Protein AF-A0A1C5GGV4-F1 (afdb_monomer_lite)

Foldseek 3Di:
DDALLVLCVVLVNPSVPDDPVVSVVRRPDDPVRSVVVSVVSVVCVVCVVVVVVVVVVVD

Radius of gyration: 14.5 Å; chains: 1; bounding box: 36×17×38 Å

Secondary structure (DSSP, 8-state):
---HHHHHHHTT--GGGS-HHHHHHHHT--HHHHHHHHHHHHHHHHHHHHHHHHHHTT-

Sequence (59 aa):
MHDPLDALRSAGCPVDQLSAAQCEVLAALTEAETAVLVALQQRLRDAEGDVLAHNLKLL

Structure (mmCIF, N/CA/C/O backbone):
data_AF-A0A1C5GGV4-F1
#
_entry.id   AF-A0A1C5GGV4-F1
#
loop_
_atom_site.group_PDB
_atom_site.id
_atom_site.type_symbol
_atom_site.label_atom_id
_atom_site.label_alt_id
_atom_site.label_comp_id
_atom_site.label_asym_id
_atom_site.label_entity_id
_atom_site.label_seq_id
_atom_site.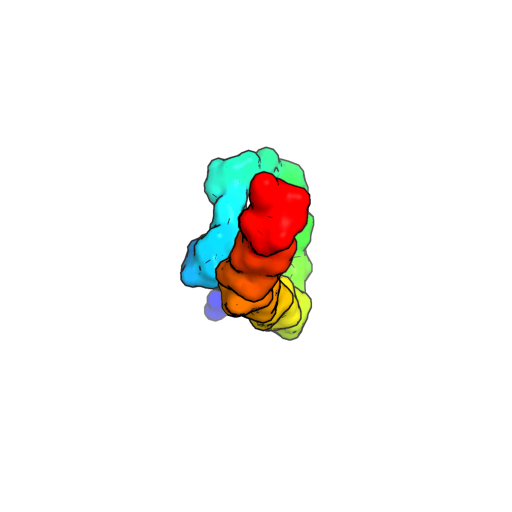pdbx_PDB_ins_code
_atom_site.Cartn_x
_atom_site.Cartn_y
_atom_site.Cartn_z
_atom_site.occupancy
_atom_site.B_iso_or_equiv
_atom_site.auth_seq_id
_atom_site.auth_comp_id
_atom_site.auth_asym_id
_atom_site.auth_atom_id
_atom_site.pdbx_PDB_model_num
ATOM 1 N N . MET A 1 1 ? -11.015 -9.757 8.704 1.00 69.62 1 MET A N 1
ATOM 2 C CA . MET A 1 1 ? -10.675 -8.381 9.117 1.00 69.62 1 MET A CA 1
ATOM 3 C C . MET A 1 1 ? -9.667 -7.870 8.113 1.00 69.62 1 MET A C 1
ATOM 5 O O . MET A 1 1 ? -8.752 -8.620 7.805 1.00 69.62 1 MET A O 1
ATOM 9 N N . 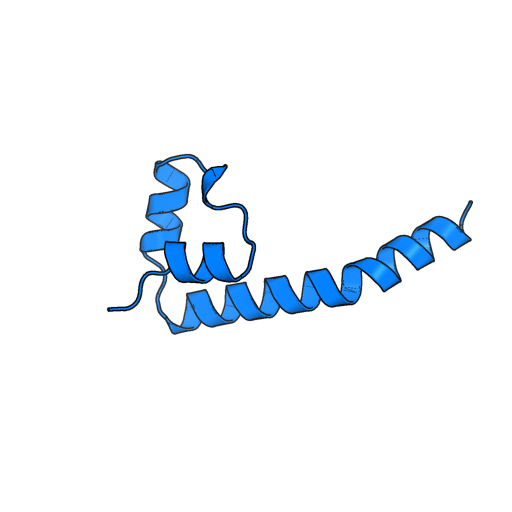HIS A 1 2 ? -9.890 -6.685 7.548 1.00 82.38 2 HIS A N 1
ATOM 10 C CA . HIS A 1 2 ? -8.923 -6.033 6.664 1.00 82.38 2 HIS A CA 1
ATOM 11 C C . HIS A 1 2 ? -7.781 -5.474 7.515 1.00 82.38 2 HIS A C 1
ATOM 13 O O . HIS A 1 2 ? -8.058 -4.761 8.477 1.00 82.38 2 HIS A O 1
ATOM 19 N N . ASP A 1 3 ? -6.541 -5.818 7.179 1.00 91.25 3 ASP A N 1
ATOM 20 C CA . ASP A 1 3 ? -5.343 -5.221 7.770 1.00 91.25 3 ASP A CA 1
ATOM 21 C C . ASP A 1 3 ? -4.547 -4.529 6.649 1.00 91.25 3 ASP A C 1
ATOM 23 O O . ASP A 1 3 ? -3.907 -5.202 5.830 1.00 91.25 3 ASP A O 1
ATOM 27 N N . PRO A 1 4 ? -4.608 -3.188 6.567 1.00 91.31 4 PRO A N 1
ATOM 28 C CA . PRO A 1 4 ? -3.894 -2.434 5.548 1.00 91.31 4 PRO A CA 1
ATOM 29 C C . PRO A 1 4 ? -2.381 -2.649 5.576 1.00 91.31 4 PRO A C 1
ATOM 31 O O . PRO A 1 4 ? -1.752 -2.689 4.519 1.00 91.31 4 PRO A O 1
ATOM 34 N N . LEU A 1 5 ? -1.783 -2.788 6.764 1.00 92.75 5 LEU A N 1
ATOM 35 C CA . LEU A 1 5 ? -0.333 -2.903 6.903 1.00 92.75 5 LEU A CA 1
ATOM 36 C C . LEU A 1 5 ? 0.154 -4.249 6.378 1.00 92.75 5 LEU A C 1
ATOM 38 O O . LEU A 1 5 ? 1.146 -4.292 5.650 1.00 92.75 5 LEU A O 1
ATOM 42 N N . ASP A 1 6 ? -0.572 -5.327 6.666 1.00 93.06 6 ASP A N 1
ATOM 43 C CA . ASP A 1 6 ? -0.252 -6.652 6.131 1.00 93.06 6 ASP A CA 1
ATOM 44 C C . ASP A 1 6 ? -0.482 -6.743 4.617 1.00 93.06 6 ASP A C 1
ATOM 46 O O . ASP A 1 6 ? 0.323 -7.353 3.903 1.00 93.06 6 ASP A O 1
ATOM 50 N N . ALA A 1 7 ? -1.526 -6.094 4.095 1.00 91.81 7 ALA A N 1
ATOM 51 C CA . ALA A 1 7 ? -1.770 -6.023 2.656 1.00 91.81 7 ALA A CA 1
ATOM 52 C C . ALA A 1 7 ? -0.650 -5.261 1.924 1.00 91.81 7 ALA A C 1
ATOM 54 O O . ALA A 1 7 ? -0.128 -5.737 0.912 1.00 91.81 7 ALA A O 1
ATOM 55 N N . LEU A 1 8 ? -0.225 -4.115 2.463 1.00 90.56 8 LEU A N 1
ATOM 56 C CA . LEU A 1 8 ? 0.885 -3.328 1.920 1.00 90.56 8 LEU A CA 1
ATOM 57 C C . LEU A 1 8 ? 2.222 -4.076 2.039 1.00 90.56 8 LEU A C 1
ATOM 59 O O . LEU A 1 8 ? 2.991 -4.103 1.075 1.00 90.56 8 LEU A O 1
ATOM 63 N N . ARG A 1 9 ? 2.486 -4.747 3.170 1.00 92.75 9 ARG A N 1
ATOM 64 C CA . ARG A 1 9 ? 3.677 -5.596 3.351 1.00 92.75 9 ARG A CA 1
ATOM 65 C C . ARG A 1 9 ? 3.728 -6.704 2.303 1.00 92.75 9 ARG A C 1
ATOM 67 O O . ARG A 1 9 ? 4.755 -6.900 1.658 1.00 92.75 9 ARG A O 1
ATOM 74 N N . SER A 1 10 ? 2.607 -7.389 2.089 1.00 90.44 10 SER A N 1
ATOM 75 C CA . SER A 1 10 ? 2.490 -8.480 1.113 1.00 90.44 10 SER A CA 1
ATOM 76 C C . SER A 1 10 ? 2.677 -8.001 -0.330 1.00 90.44 10 SER A C 1
ATOM 78 O O 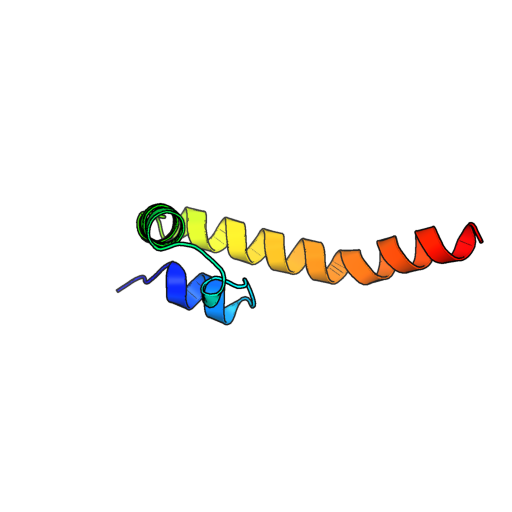. SER A 1 10 ? 3.215 -8.731 -1.160 1.00 90.44 10 SER A O 1
ATOM 80 N N . ALA A 1 11 ? 2.307 -6.752 -0.629 1.00 88.56 11 ALA A N 1
ATOM 81 C CA . ALA A 1 11 ? 2.578 -6.108 -1.915 1.00 88.56 11 ALA A CA 1
ATOM 82 C C . ALA A 1 11 ? 4.054 -5.688 -2.095 1.00 88.56 11 ALA A C 1
ATOM 84 O O . ALA A 1 11 ? 4.461 -5.243 -3.174 1.00 88.56 11 ALA A O 1
ATOM 85 N N . GLY A 1 12 ? 4.888 -5.847 -1.064 1.00 87.06 12 GLY A N 1
ATOM 86 C CA . GLY A 1 12 ? 6.292 -5.449 -1.068 1.00 87.06 12 GLY A CA 1
ATOM 87 C C . GLY A 1 12 ? 6.504 -3.958 -0.808 1.00 87.06 12 GLY A C 1
ATOM 88 O O . GLY A 1 12 ? 7.533 -3.418 -1.213 1.00 87.06 12 GLY A O 1
ATOM 89 N N . CYS A 1 13 ? 5.548 -3.275 -0.171 1.00 86.88 13 CYS A N 1
ATOM 90 C CA . CYS A 1 13 ? 5.797 -1.953 0.398 1.00 86.88 13 CYS A CA 1
ATOM 91 C C . CYS A 1 13 ? 6.633 -2.102 1.685 1.00 86.88 13 CYS A C 1
ATOM 93 O O . CYS A 1 13 ? 6.336 -2.978 2.501 1.00 86.88 13 CYS A O 1
ATOM 95 N N . PRO A 1 14 ? 7.648 -1.249 1.915 1.00 87.06 14 PRO A N 1
ATOM 96 C CA . PRO A 1 14 ? 8.550 -1.358 3.061 1.00 87.06 14 PRO A CA 1
ATOM 97 C C . PRO A 1 14 ? 7.917 -0.790 4.343 1.00 87.06 14 PRO A C 1
ATOM 99 O O . PRO A 1 14 ? 8.445 0.135 4.955 1.00 87.06 14 PRO A O 1
ATOM 102 N N . VAL A 1 15 ? 6.770 -1.332 4.760 1.00 89.69 15 VAL A N 1
ATOM 103 C CA . VAL A 1 15 ? 6.045 -0.862 5.953 1.00 89.69 15 VAL A CA 1
ATOM 104 C C . VAL A 1 15 ? 6.872 -0.993 7.236 1.00 89.69 15 VAL A C 1
ATOM 106 O O . VAL A 1 15 ? 6.727 -0.183 8.142 1.00 89.69 15 VAL A O 1
ATOM 109 N N . ASP A 1 16 ? 7.809 -1.943 7.283 1.00 88.19 16 ASP A N 1
ATOM 110 C CA . ASP A 1 16 ? 8.707 -2.161 8.425 1.00 88.19 16 ASP A CA 1
ATOM 111 C C . ASP A 1 16 ? 9.798 -1.081 8.567 1.00 88.19 16 ASP A C 1
ATOM 113 O O . ASP A 1 16 ? 10.481 -1.015 9.586 1.00 88.19 16 ASP A O 1
ATOM 117 N N . GLN A 1 17 ? 9.974 -0.230 7.550 1.00 91.81 17 GLN A N 1
ATOM 118 C CA . GLN A 1 17 ? 10.896 0.911 7.583 1.00 91.81 17 GLN A CA 1
ATOM 119 C C . GLN A 1 17 ? 10.205 2.213 8.008 1.00 91.81 17 GLN A C 1
ATOM 121 O O . GLN A 1 17 ? 10.862 3.247 8.143 1.00 91.81 17 GLN A O 1
ATOM 126 N N . LEU A 1 18 ? 8.884 2.183 8.194 1.00 91.19 18 LEU A N 1
ATOM 127 C CA . LEU A 1 18 ? 8.100 3.348 8.568 1.00 91.19 18 LEU A CA 1
ATOM 128 C C . LEU A 1 18 ? 8.128 3.564 10.084 1.00 91.19 18 LEU A C 1
ATOM 130 O O . LEU A 1 18 ? 8.187 2.632 10.884 1.00 91.19 18 LEU A O 1
ATOM 134 N N . SER A 1 19 ? 8.056 4.828 10.489 1.00 93.56 19 SER A N 1
ATOM 135 C CA . SER A 1 19 ? 7.826 5.186 11.889 1.00 93.56 19 SER A CA 1
ATOM 136 C C . SER A 1 19 ? 6.429 4.753 12.348 1.00 93.56 19 SER A C 1
ATOM 138 O O . SER A 1 19 ? 5.504 4.646 11.543 1.00 93.56 19 SER A O 1
ATOM 140 N N . ALA A 1 20 ? 6.241 4.586 13.661 1.00 91.62 20 ALA A N 1
ATOM 141 C CA . ALA A 1 20 ? 4.943 4.217 14.234 1.00 91.62 20 ALA A CA 1
ATOM 142 C C . ALA A 1 20 ? 3.808 5.161 13.792 1.00 91.62 20 ALA A C 1
ATOM 144 O O . ALA A 1 20 ? 2.750 4.694 13.387 1.00 91.62 20 ALA A O 1
ATOM 145 N N . ALA A 1 21 ? 4.062 6.475 13.760 1.00 91.12 21 ALA A N 1
ATOM 146 C CA . ALA A 1 21 ? 3.085 7.466 13.306 1.00 91.12 21 ALA A CA 1
ATOM 147 C C . ALA A 1 21 ? 2.698 7.289 11.824 1.00 91.12 21 ALA A C 1
ATOM 149 O O . ALA A 1 21 ? 1.551 7.504 11.447 1.00 91.12 21 ALA A O 1
ATOM 150 N N . GLN A 1 22 ? 3.637 6.876 10.970 1.00 92.06 22 GLN A N 1
ATOM 151 C CA . GLN A 1 22 ? 3.348 6.584 9.563 1.00 92.06 22 GLN A CA 1
ATOM 152 C C . GLN A 1 22 ? 2.551 5.281 9.415 1.00 92.06 22 GLN A C 1
ATOM 154 O O . GLN A 1 22 ? 1.624 5.226 8.609 1.00 92.06 22 GLN A O 1
ATOM 159 N N . CYS A 1 23 ? 2.864 4.258 10.215 1.00 91.81 23 CYS A N 1
ATOM 160 C CA . CYS A 1 23 ? 2.083 3.023 10.253 1.00 91.81 23 CYS A CA 1
ATOM 161 C C . CYS A 1 23 ? 0.649 3.264 10.733 1.00 91.81 23 CYS A C 1
ATOM 163 O O . CYS A 1 23 ? -0.269 2.687 10.165 1.00 91.81 23 CYS A O 1
ATOM 165 N N . GLU A 1 24 ? 0.432 4.141 11.716 1.00 92.31 24 GLU A N 1
ATOM 166 C CA . GLU A 1 24 ? -0.915 4.501 12.184 1.00 92.31 24 GLU A CA 1
ATOM 167 C C . GLU A 1 24 ? -1.764 5.139 11.080 1.00 92.31 24 GLU A C 1
ATOM 169 O O . GLU A 1 24 ? -2.933 4.789 10.919 1.00 92.31 24 GLU A O 1
ATOM 174 N N . VAL A 1 25 ? -1.173 6.024 10.272 1.00 91.81 25 VAL A N 1
ATOM 175 C CA . VAL A 1 25 ? -1.863 6.625 9.119 1.00 91.81 25 VAL A CA 1
ATOM 176 C C . VAL A 1 25 ? -2.266 5.555 8.104 1.00 91.81 25 VAL A C 1
ATOM 178 O O . VAL A 1 25 ? -3.383 5.581 7.595 1.00 91.81 25 VAL A O 1
ATOM 181 N N . LEU A 1 26 ? -1.381 4.597 7.821 1.00 90.88 26 LEU A N 1
ATOM 182 C CA . LEU A 1 26 ? -1.674 3.514 6.882 1.00 90.88 26 LEU A CA 1
ATOM 183 C C . LEU A 1 26 ? -2.671 2.496 7.451 1.00 90.88 26 LEU A C 1
ATOM 185 O O . LEU A 1 26 ? -3.501 1.984 6.708 1.00 90.88 26 LEU A O 1
ATOM 189 N N . ALA A 1 27 ? -2.645 2.238 8.758 1.00 92.50 27 ALA A N 1
ATOM 190 C CA . ALA A 1 27 ? -3.602 1.364 9.434 1.00 92.50 27 ALA A CA 1
ATOM 191 C C . ALA A 1 27 ? -5.034 1.927 9.420 1.00 92.50 27 ALA A C 1
ATOM 193 O O . ALA A 1 27 ? -5.992 1.168 9.553 1.00 92.50 27 ALA A O 1
ATOM 194 N N . ALA A 1 28 ? -5.190 3.242 9.236 1.00 93.88 28 ALA A N 1
ATOM 195 C CA . ALA A 1 28 ? -6.487 3.895 9.088 1.00 93.88 28 ALA A CA 1
ATOM 196 C C . ALA A 1 28 ? -7.084 3.779 7.671 1.00 93.88 28 ALA A C 1
ATOM 198 O O . ALA A 1 28 ? -8.218 4.213 7.459 1.00 93.88 28 ALA A O 1
ATOM 199 N N . LEU A 1 29 ? -6.349 3.217 6.703 1.00 92.81 29 LEU A N 1
ATOM 200 C CA . LEU A 1 29 ? -6.831 3.076 5.332 1.00 92.81 29 LEU A CA 1
ATOM 201 C C . LEU A 1 29 ? -7.988 2.085 5.237 1.00 92.81 29 LEU A C 1
ATOM 203 O O . LEU A 1 29 ? -7.995 1.007 5.836 1.00 92.81 29 LEU A O 1
ATOM 207 N N . THR A 1 30 ? -8.946 2.423 4.388 1.00 94.44 30 THR A N 1
ATOM 208 C CA . THR A 1 30 ? -10.004 1.499 3.992 1.00 94.44 30 THR A CA 1
ATOM 209 C C . THR A 1 30 ? -9.468 0.411 3.060 1.00 94.44 30 THR A C 1
ATOM 211 O O . THR A 1 30 ? -8.394 0.523 2.459 1.00 94.44 30 THR A O 1
ATOM 214 N N . GLU A 1 31 ? -10.249 -0.655 2.891 1.00 92.94 31 GLU A N 1
ATOM 215 C CA . GLU A 1 31 ? -9.936 -1.741 1.955 1.00 92.94 31 GLU A CA 1
ATOM 216 C C . GLU A 1 31 ? -9.769 -1.229 0.517 1.00 92.94 31 GLU A C 1
ATOM 218 O O . GLU A 1 31 ? -8.809 -1.587 -0.166 1.00 92.94 31 GLU A O 1
ATOM 223 N N . ALA A 1 32 ? -10.647 -0.317 0.086 1.00 93.56 32 ALA A N 1
ATOM 224 C CA . ALA A 1 32 ? -10.593 0.277 -1.245 1.00 93.56 32 ALA A CA 1
ATOM 225 C C . ALA A 1 32 ? -9.325 1.120 -1.455 1.00 93.56 32 ALA A C 1
ATOM 227 O O . ALA A 1 32 ? -8.661 0.989 -2.482 1.00 93.56 32 ALA A O 1
ATOM 228 N N . GLU A 1 33 ? -8.953 1.954 -0.482 1.00 94.75 33 GLU A N 1
ATOM 229 C CA . GLU A 1 33 ? -7.732 2.767 -0.566 1.00 94.75 33 GLU A CA 1
ATOM 230 C C . GLU A 1 33 ? -6.474 1.894 -0.557 1.00 94.75 33 GLU A C 1
ATOM 232 O O . GLU A 1 33 ? -5.552 2.116 -1.343 1.00 94.75 33 GLU 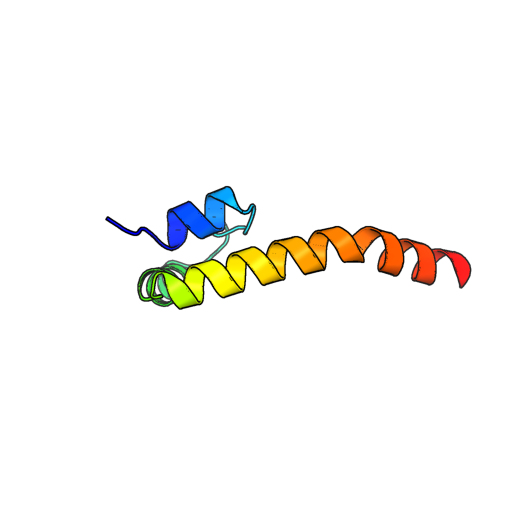A O 1
ATOM 237 N N . THR A 1 34 ? -6.465 0.850 0.275 1.00 94.62 34 THR A N 1
ATOM 238 C C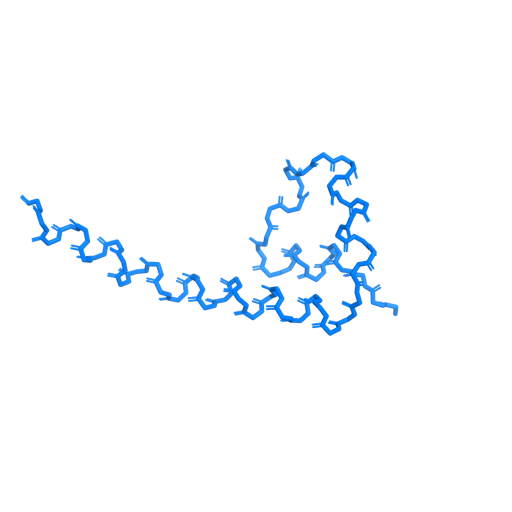A . THR A 1 34 ? -5.369 -0.123 0.321 1.00 94.62 34 THR A CA 1
ATOM 239 C C . THR A 1 34 ? -5.207 -0.821 -1.031 1.00 94.62 34 THR A C 1
ATOM 241 O O . THR A 1 34 ? -4.094 -0.913 -1.548 1.00 94.62 34 THR A O 1
ATOM 244 N N . ALA A 1 35 ? -6.309 -1.248 -1.656 1.00 92.75 35 ALA A N 1
ATOM 245 C CA . ALA A 1 35 ? -6.286 -1.876 -2.976 1.00 92.75 35 ALA A CA 1
ATOM 246 C C . ALA A 1 35 ? -5.721 -0.943 -4.060 1.00 92.75 35 ALA A C 1
ATOM 248 O O . ALA A 1 35 ? -4.952 -1.383 -4.919 1.00 92.75 35 ALA A O 1
ATOM 249 N N . VAL A 1 36 ? -6.047 0.354 -4.003 1.00 95.00 36 VAL A N 1
ATOM 250 C CA . VAL A 1 36 ? -5.489 1.358 -4.922 1.00 95.00 36 VAL A CA 1
ATOM 251 C C . VAL A 1 36 ? -3.976 1.485 -4.746 1.00 95.00 36 VAL A C 1
ATOM 253 O O . VAL A 1 36 ? -3.252 1.479 -5.742 1.00 95.00 36 VAL A O 1
ATOM 256 N N . LEU A 1 37 ? -3.480 1.565 -3.509 1.00 92.00 37 LEU A N 1
ATOM 257 C CA . LEU A 1 37 ? -2.040 1.667 -3.246 1.00 92.00 37 LEU A CA 1
ATOM 258 C C . LEU A 1 37 ? -1.277 0.431 -3.727 1.00 92.00 37 LEU A C 1
ATOM 260 O O . LEU A 1 37 ? -0.240 0.569 -4.375 1.00 92.00 37 LEU A O 1
ATOM 264 N N . VAL A 1 38 ? -1.817 -0.764 -3.484 1.00 92.50 38 VAL A N 1
ATOM 265 C CA . VAL A 1 38 ? -1.234 -2.019 -3.980 1.00 92.50 38 VAL A CA 1
ATOM 266 C C . VAL A 1 38 ? -1.174 -2.023 -5.511 1.00 92.50 38 VAL A C 1
ATOM 268 O O . VAL A 1 38 ? -0.128 -2.321 -6.089 1.00 92.50 38 VAL A O 1
ATOM 271 N N . ALA A 1 39 ? -2.254 -1.618 -6.187 1.00 93.50 39 ALA A N 1
ATOM 272 C CA . ALA A 1 39 ? -2.286 -1.542 -7.646 1.00 93.50 39 ALA A CA 1
ATOM 273 C C . ALA A 1 39 ? -1.278 -0.524 -8.209 1.00 93.50 39 ALA A C 1
ATOM 275 O O . ALA A 1 39 ? -0.651 -0.773 -9.241 1.00 93.50 39 ALA A O 1
ATOM 276 N N . LEU A 1 40 ? -1.098 0.620 -7.542 1.00 91.19 40 LEU A N 1
ATOM 277 C CA . LEU A 1 40 ? -0.089 1.609 -7.923 1.00 91.19 40 LEU A CA 1
ATOM 278 C C . LEU A 1 40 ? 1.331 1.067 -7.743 1.00 91.19 40 LEU A C 1
ATOM 280 O O . LEU A 1 40 ? 2.143 1.217 -8.653 1.00 91.19 40 LEU A O 1
ATOM 284 N N . GLN A 1 41 ? 1.616 0.395 -6.625 1.00 90.06 41 GLN A N 1
ATOM 285 C CA . GLN A 1 41 ? 2.921 -0.218 -6.374 1.00 90.06 41 GLN A CA 1
ATOM 286 C C . GLN A 1 41 ? 3.277 -1.247 -7.454 1.00 90.06 41 GLN A C 1
ATOM 288 O O . GLN A 1 41 ? 4.410 -1.270 -7.935 1.00 90.06 41 GLN A O 1
ATOM 293 N N . GLN A 1 42 ? 2.303 -2.059 -7.873 1.00 90.44 42 GLN A N 1
ATOM 294 C CA . GLN A 1 42 ? 2.473 -3.027 -8.956 1.00 90.44 42 GLN A CA 1
ATOM 295 C C . GLN A 1 42 ? 2.844 -2.328 -10.271 1.00 90.44 42 GLN A C 1
ATOM 297 O O . GLN A 1 42 ? 3.854 -2.648 -10.889 1.00 90.44 42 GLN A O 1
ATOM 302 N N . ARG A 1 43 ? 2.072 -1.302 -10.650 1.00 91.38 43 ARG A N 1
ATOM 303 C CA . ARG A 1 43 ? 2.294 -0.535 -11.884 1.00 91.38 43 ARG A CA 1
ATOM 304 C C . ARG A 1 43 ? 3.650 0.165 -11.907 1.00 91.38 43 ARG A C 1
ATOM 306 O O . ARG A 1 43 ? 4.266 0.248 -12.963 1.00 91.38 43 ARG A O 1
ATOM 313 N N . LEU A 1 44 ? 4.100 0.688 -10.766 1.00 88.88 44 LEU A N 1
ATOM 314 C CA . LEU A 1 44 ? 5.418 1.313 -10.651 1.00 88.88 44 LEU A CA 1
ATOM 315 C C . LEU A 1 44 ? 6.538 0.290 -10.842 1.00 88.88 44 LEU A C 1
ATOM 317 O O . LEU A 1 44 ? 7.488 0.576 -11.564 1.00 88.88 44 LEU A O 1
ATOM 321 N N . ARG A 1 45 ? 6.405 -0.902 -10.251 1.00 87.44 45 ARG A N 1
ATOM 322 C CA . ARG A 1 45 ? 7.378 -1.990 -10.409 1.00 87.44 45 ARG A CA 1
ATOM 323 C C . ARG A 1 45 ? 7.455 -2.483 -11.852 1.00 87.44 45 ARG A C 1
ATOM 325 O O . ARG A 1 45 ? 8.548 -2.678 -12.368 1.00 87.44 45 ARG A O 1
ATOM 332 N N . ASP A 1 46 ? 6.310 -2.633 -12.512 1.00 88.88 46 ASP A N 1
ATOM 333 C CA . ASP A 1 46 ? 6.258 -3.061 -13.914 1.00 88.88 46 ASP A CA 1
ATOM 334 C C . ASP A 1 46 ? 6.903 -2.018 -14.846 1.00 88.88 46 ASP A C 1
ATOM 336 O O . ASP A 1 46 ? 7.596 -2.376 -15.796 1.00 88.88 46 ASP A O 1
ATOM 340 N N . ALA A 1 47 ? 6.727 -0.726 -14.549 1.00 87.81 47 ALA A N 1
ATOM 341 C CA . ALA A 1 47 ? 7.320 0.369 -15.318 1.00 87.81 47 ALA A CA 1
ATOM 342 C C . ALA A 1 47 ? 8.809 0.624 -15.004 1.00 87.81 47 ALA A C 1
ATOM 344 O O . ALA A 1 47 ? 9.497 1.270 -15.796 1.00 87.81 47 ALA A O 1
ATOM 345 N N . GLU A 1 48 ? 9.324 0.150 -13.865 1.00 83.50 48 GLU A N 1
ATOM 346 C CA . GLU A 1 48 ? 10.695 0.417 -13.407 1.00 83.50 48 GLU A CA 1
ATOM 347 C C . GLU A 1 48 ? 11.742 -0.030 -14.437 1.00 83.50 48 GLU A C 1
ATOM 349 O O . GLU A 1 48 ? 12.676 0.717 -14.742 1.00 83.50 48 GLU A O 1
ATOM 354 N N . GLY A 1 49 ? 11.551 -1.211 -15.034 1.00 76.62 49 GLY A N 1
ATOM 355 C CA . GLY A 1 49 ? 12.445 -1.740 -16.065 1.00 76.62 49 GLY A CA 1
ATOM 356 C C . GLY A 1 49 ? 12.539 -0.836 -17.296 1.00 76.62 49 GLY A C 1
ATOM 357 O O . GLY A 1 49 ? 13.639 -0.563 -17.781 1.00 76.62 49 GLY A O 1
ATOM 358 N N . ASP A 1 50 ? 11.406 -0.308 -17.760 1.00 74.19 50 ASP A N 1
ATOM 359 C CA . ASP A 1 50 ? 11.346 0.584 -18.921 1.00 74.19 50 ASP A CA 1
ATOM 360 C C . ASP A 1 50 ? 12.006 1.940 -18.634 1.00 74.19 50 ASP A C 1
ATOM 362 O O . ASP A 1 50 ? 12.724 2.481 -19.480 1.00 74.19 50 ASP A O 1
ATOM 366 N N . VAL A 1 51 ? 11.814 2.475 -17.423 1.00 74.75 51 VAL A N 1
ATOM 367 C CA . VAL A 1 51 ? 12.405 3.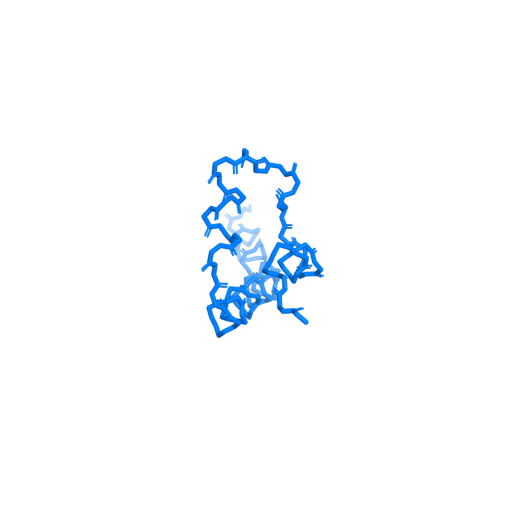753 -16.996 1.00 74.75 51 VAL A CA 1
ATOM 368 C C . VAL A 1 51 ? 13.922 3.637 -16.843 1.00 74.75 51 VAL A C 1
ATOM 370 O O . VAL A 1 51 ? 14.659 4.481 -17.362 1.00 74.75 51 VAL A O 1
ATOM 373 N N . LEU A 1 52 ? 14.413 2.586 -16.181 1.00 73.06 52 LEU A N 1
ATOM 374 C CA . LEU A 1 52 ? 15.851 2.345 -16.029 1.00 73.06 52 LEU A CA 1
ATOM 375 C C . LEU A 1 52 ? 16.525 2.102 -17.387 1.00 73.06 52 LEU A C 1
ATOM 377 O O . LEU A 1 52 ? 17.592 2.658 -17.657 1.00 73.06 52 LEU A O 1
ATOM 381 N N . ALA A 1 53 ? 15.879 1.342 -18.275 1.00 69.56 53 ALA A N 1
ATOM 382 C CA . ALA A 1 53 ? 16.371 1.107 -19.630 1.00 69.56 53 ALA A CA 1
ATOM 383 C C . ALA A 1 53 ? 16.398 2.387 -20.482 1.00 69.56 53 ALA A C 1
ATOM 385 O O . ALA A 1 53 ? 17.278 2.539 -21.329 1.00 69.56 53 ALA A O 1
ATOM 386 N N . HIS A 1 54 ? 15.458 3.315 -20.277 1.00 65.88 54 HIS A N 1
ATOM 387 C CA . HIS A 1 54 ? 15.477 4.614 -20.949 1.00 65.88 54 HIS A CA 1
ATOM 388 C C . HIS A 1 54 ? 16.642 5.489 -20.470 1.00 65.88 54 HIS A C 1
ATOM 390 O O . HIS A 1 54 ? 17.306 6.122 -21.287 1.00 65.88 54 HIS A O 1
ATOM 396 N N . ASN A 1 55 ? 16.935 5.477 -19.168 1.00 63.84 55 ASN A N 1
ATOM 397 C CA . ASN A 1 55 ? 18.032 6.250 -18.582 1.00 63.84 55 ASN A CA 1
ATOM 398 C C . ASN A 1 55 ? 19.414 5.732 -19.036 1.00 63.84 55 ASN A C 1
ATOM 400 O O . ASN A 1 55 ? 20.305 6.514 -19.348 1.00 63.84 55 ASN A O 1
ATOM 404 N N . LEU A 1 56 ? 19.572 4.409 -19.173 1.00 62.22 56 LEU A N 1
ATOM 405 C CA . LEU A 1 56 ? 20.802 3.777 -19.678 1.00 62.22 56 LEU A CA 1
ATOM 406 C C . LEU A 1 56 ? 21.085 4.043 -21.164 1.00 62.22 56 LEU A C 1
ATOM 408 O O . LEU A 1 56 ? 22.237 3.993 -21.569 1.00 62.22 56 LEU A O 1
ATOM 412 N N . LYS A 1 57 ? 20.066 4.327 -21.986 1.00 58.81 57 LYS A N 1
ATOM 413 C CA . LYS A 1 57 ? 20.250 4.666 -23.413 1.00 58.81 57 LYS A CA 1
ATOM 414 C C . LYS A 1 57 ? 20.789 6.085 -23.638 1.00 58.81 57 LYS A C 1
ATOM 416 O O . LYS A 1 57 ? 21.098 6.428 -24.776 1.00 58.81 57 LYS A O 1
ATOM 421 N N . LEU A 1 58 ? 20.841 6.910 -22.590 1.00 56.44 58 LEU A N 1
ATOM 422 C CA . LEU A 1 58 ? 21.323 8.294 -22.632 1.00 56.44 58 LEU A CA 1
ATOM 423 C C . LEU A 1 58 ? 22.793 8.444 -22.188 1.00 56.44 58 LEU A C 1
ATOM 425 O O . LEU A 1 58 ? 23.312 9.559 -22.246 1.00 56.44 58 LEU A O 1
ATOM 429 N N . LEU A 1 59 ? 23.447 7.357 -21.759 1.00 48.28 59 LEU A N 1
ATOM 430 C CA . LEU A 1 59 ? 24.867 7.290 -21.380 1.00 48.28 59 LEU A CA 1
ATOM 431 C C . LEU A 1 59 ? 25.672 6.518 -22.430 1.00 48.28 59 LEU A C 1
ATOM 433 O O . LEU A 1 59 ? 26.843 6.902 -22.643 1.00 48.28 59 LEU A O 1
#

pLDDT: mean 85.93, std 10.95, range [48.28, 95.0]

Organism: Micromonospora echinofusca (NCBI:txid47858)

InterPro domains:
  IPR054632 Aroma-sacti cluster domain [NF045560] (3-54)